Protein AF-A0A446D1U4-F1 (afdb_monomer_lite)

Foldseek 3Di:
DVVVVVVVVVVVCVVVVVVVPDDDLVDDLVCVVVVHPSNVVCCVVPNDDDVCVSVVVDDDPPDDDDDPPPPVVVVVVVVPPDDDDDDDDDDDDDDDDDDDDDDDDDD

InterPro domains:
  IPR014996 Transcriptional regulator AcaB [PF08900] (2-66)

Structure (mmCIF, N/CA/C/O backbone):
data_AF-A0A446D1U4-F1
#
_entry.id   AF-A0A446D1U4-F1
#
loop_
_atom_site.group_PDB
_atom_site.id
_atom_site.type_symbol
_atom_site.label_atom_id
_atom_site.label_alt_id
_atom_site.label_comp_id
_atom_site.label_asym_id
_atom_site.label_entity_id
_atom_site.label_seq_id
_atom_site.pdbx_PDB_ins_code
_atom_site.Cartn_x
_atom_site.Cartn_y
_atom_site.Cartn_z
_atom_site.occupancy
_atom_site.B_iso_or_equiv
_atom_site.auth_seq_id
_atom_site.auth_comp_id
_atom_site.auth_asym_id
_atom_site.auth_atom_id
_atom_site.pdbx_PDB_model_num
ATOM 1 N N . MET A 1 1 ? 19.659 -7.830 -31.996 1.00 64.88 1 MET A N 1
ATOM 2 C CA . MET A 1 1 ? 20.013 -7.095 -30.759 1.00 64.88 1 MET A CA 1
ATOM 3 C C . MET A 1 1 ? 18.808 -6.329 -30.201 1.00 64.88 1 MET A C 1
ATOM 5 O O . MET A 1 1 ? 18.511 -6.469 -29.024 1.00 64.88 1 MET A O 1
ATOM 9 N N . GLU A 1 2 ? 18.035 -5.641 -31.045 1.00 82.88 2 GLU A N 1
ATOM 10 C CA . GLU A 1 2 ? 16.855 -4.833 -30.668 1.00 82.88 2 GLU A CA 1
ATOM 11 C C . GLU A 1 2 ? 15.730 -5.591 -29.937 1.00 82.88 2 GLU A C 1
ATOM 13 O O . GLU A 1 2 ? 15.106 -5.043 -29.032 1.00 82.88 2 GLU A O 1
ATOM 18 N N . ARG A 1 3 ? 15.497 -6.874 -30.258 1.00 87.69 3 ARG A N 1
ATOM 19 C CA . ARG A 1 3 ? 14.463 -7.691 -29.589 1.00 87.69 3 ARG A CA 1
ATOM 20 C C . ARG A 1 3 ? 14.681 -7.802 -28.076 1.00 87.69 3 ARG A C 1
ATOM 22 O O . ARG A 1 3 ? 13.734 -7.670 -27.314 1.00 87.69 3 ARG A O 1
ATOM 29 N N . TRP A 1 4 ? 15.922 -8.017 -27.644 1.00 90.88 4 TRP A N 1
ATOM 30 C CA . TRP A 1 4 ? 16.2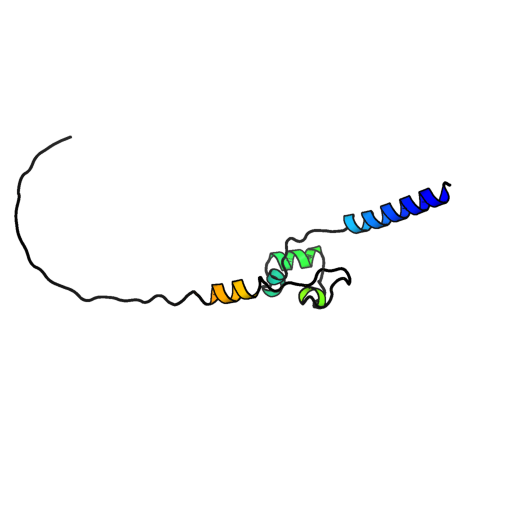62 -8.155 -26.223 1.00 90.88 4 TRP A CA 1
ATOM 31 C C . TRP A 1 4 ? 16.138 -6.823 -25.481 1.00 90.88 4 TRP A C 1
ATOM 33 O O . TRP A 1 4 ? 15.728 -6.796 -24.324 1.00 90.88 4 TRP A O 1
ATOM 43 N N . LEU A 1 5 ? 16.437 -5.718 -26.169 1.00 93.62 5 LEU A N 1
ATOM 44 C CA . LEU A 1 5 ? 16.290 -4.375 -25.622 1.00 93.62 5 LEU A CA 1
ATOM 45 C C . LEU A 1 5 ? 14.814 -4.029 -25.382 1.00 93.62 5 LEU A C 1
ATOM 47 O O . LEU A 1 5 ? 14.459 -3.547 -24.308 1.00 93.62 5 LEU A O 1
ATOM 51 N N . ASN A 1 6 ? 13.948 -4.333 -26.352 1.00 93.31 6 ASN A N 1
ATOM 52 C CA . ASN A 1 6 ? 12.509 -4.116 -26.217 1.00 93.31 6 ASN A CA 1
ATOM 53 C C . ASN A 1 6 ? 11.895 -4.982 -25.109 1.00 93.31 6 ASN A C 1
ATOM 55 O O . ASN A 1 6 ? 11.096 -4.472 -24.321 1.00 93.31 6 ASN A O 1
ATOM 59 N N . GLU A 1 7 ? 12.311 -6.247 -25.001 1.00 93.50 7 GLU A N 1
ATOM 60 C CA . GLU A 1 7 ? 11.849 -7.159 -23.949 1.00 93.50 7 GLU A CA 1
ATOM 61 C C . GLU A 1 7 ? 12.247 -6.656 -22.552 1.00 93.50 7 GLU A C 1
ATOM 63 O O . GLU A 1 7 ? 11.410 -6.544 -21.655 1.00 93.50 7 GLU A O 1
ATOM 68 N N . GLY A 1 8 ? 13.511 -6.252 -22.380 1.00 93.44 8 GLY A N 1
ATOM 69 C CA . GLY A 1 8 ? 13.996 -5.684 -21.122 1.00 93.44 8 GLY A CA 1
ATOM 70 C C . GLY A 1 8 ? 13.278 -4.383 -20.750 1.00 93.44 8 GLY A C 1
ATOM 71 O O . GLY A 1 8 ? 12.833 -4.212 -19.614 1.00 93.44 8 GLY A O 1
ATOM 72 N N . ALA A 1 9 ? 13.087 -3.480 -21.716 1.00 94.75 9 ALA A N 1
ATOM 73 C CA . ALA A 1 9 ? 12.360 -2.231 -21.497 1.00 94.75 9 ALA A CA 1
ATOM 74 C C . ALA A 1 9 ? 10.881 -2.465 -21.148 1.00 94.75 9 ALA A C 1
ATOM 76 O O . ALA A 1 9 ? 10.281 -1.662 -20.429 1.00 94.75 9 ALA A O 1
ATOM 77 N N . HIS A 1 10 ? 10.267 -3.529 -21.671 1.00 95.62 10 HIS A N 1
ATOM 78 C CA . HIS A 1 10 ? 8.906 -3.912 -21.309 1.00 95.62 10 HIS A CA 1
ATOM 79 C C . HIS A 1 10 ? 8.835 -4.428 -19.868 1.00 95.62 10 HIS A C 1
ATOM 81 O O . HIS A 1 10 ? 8.005 -3.940 -19.101 1.00 95.62 10 HIS A O 1
ATOM 87 N N . ALA A 1 11 ? 9.744 -5.325 -19.474 1.00 94.88 11 ALA A N 1
ATOM 88 C CA . ALA A 1 11 ? 9.812 -5.847 -18.109 1.00 94.88 11 ALA A CA 1
ATOM 89 C C . ALA A 1 11 ? 9.985 -4.725 -17.069 1.00 94.88 11 ALA A C 1
ATOM 91 O O . ALA A 1 11 ? 9.275 -4.697 -16.063 1.00 94.88 11 ALA A O 1
ATOM 92 N N . LEU A 1 12 ? 10.862 -3.752 -17.342 1.00 94.69 12 LEU A N 1
ATOM 93 C CA . LEU A 1 12 ? 11.060 -2.596 -16.465 1.00 94.69 12 LEU A CA 1
ATOM 94 C C . LEU A 1 12 ? 9.794 -1.743 -16.349 1.00 94.69 12 LEU A C 1
ATOM 96 O O . LEU A 1 12 ? 9.352 -1.450 -15.241 1.00 94.69 12 LEU A O 1
ATOM 100 N N . ARG A 1 13 ? 9.170 -1.376 -17.475 1.00 94.12 13 ARG A N 1
ATOM 101 C CA . ARG A 1 13 ? 7.928 -0.587 -17.450 1.00 94.12 13 ARG A CA 1
ATOM 102 C C . ARG A 1 13 ? 6.817 -1.316 -16.701 1.00 94.12 13 ARG A C 1
ATOM 104 O O . ARG A 1 13 ? 6.188 -0.702 -15.851 1.00 94.12 13 ARG A O 1
ATOM 111 N N . SER A 1 14 ? 6.632 -2.611 -16.956 1.00 94.00 14 SER A N 1
ATOM 112 C CA . SER A 1 14 ? 5.639 -3.445 -16.269 1.00 94.00 14 SER A CA 1
ATOM 113 C C . SER A 1 14 ? 5.842 -3.437 -14.749 1.00 94.00 14 SER A C 1
ATOM 115 O O . SER A 1 14 ? 4.905 -3.155 -13.999 1.00 94.00 14 SER A O 1
ATOM 117 N N . LEU A 1 15 ? 7.082 -3.643 -14.293 1.00 92.62 15 LEU A N 1
ATOM 118 C CA . LEU A 1 15 ? 7.422 -3.612 -12.872 1.00 92.62 15 LEU A CA 1
ATOM 119 C C . LEU A 1 15 ? 7.120 -2.246 -12.236 1.00 92.62 15 LEU A C 1
ATOM 121 O O . LEU A 1 15 ? 6.465 -2.174 -11.194 1.00 92.62 15 LEU A O 1
ATOM 125 N N . PHE A 1 16 ? 7.572 -1.156 -12.861 1.00 92.75 16 PHE A N 1
ATOM 126 C CA . PHE A 1 16 ? 7.379 0.190 -12.317 1.00 92.75 16 PHE A CA 1
ATOM 127 C C . PHE A 1 16 ? 5.922 0.654 -12.380 1.00 92.75 16 PHE A C 1
ATOM 129 O O . PHE A 1 16 ? 5.472 1.346 -11.467 1.00 92.75 16 PHE A O 1
ATOM 136 N N . SER A 1 17 ? 5.156 0.240 -13.391 1.00 93.25 17 SER A N 1
ATOM 137 C CA . SER A 1 17 ? 3.722 0.527 -13.466 1.00 93.25 17 SER A CA 1
ATOM 138 C C . SER A 1 17 ? 2.958 -0.062 -12.280 1.00 93.25 17 SER A C 1
ATOM 140 O O . SER A 1 17 ? 2.056 0.596 -11.765 1.00 93.25 17 SER A O 1
ATOM 142 N N . LEU A 1 18 ? 3.338 -1.250 -11.793 1.00 90.50 18 LEU A N 1
ATOM 143 C CA . LEU A 1 18 ? 2.714 -1.840 -10.606 1.00 90.50 18 LEU A CA 1
ATOM 144 C C . LEU A 1 18 ? 3.032 -1.035 -9.338 1.00 90.50 18 LEU A C 1
ATOM 146 O O . LEU A 1 18 ? 2.141 -0.743 -8.543 1.00 90.50 18 LEU A O 1
ATOM 150 N N . ALA A 1 19 ? 4.289 -0.623 -9.167 1.00 88.75 19 ALA A N 1
ATOM 151 C CA . ALA A 1 19 ? 4.701 0.172 -8.011 1.00 88.75 19 ALA A CA 1
ATOM 152 C C . ALA A 1 19 ? 4.011 1.551 -7.964 1.00 88.75 19 ALA A C 1
ATOM 154 O O . ALA A 1 19 ? 3.684 2.040 -6.885 1.00 88.75 19 ALA A O 1
ATOM 155 N N . GLN A 1 20 ? 3.734 2.163 -9.120 1.00 90.19 20 GLN A N 1
ATOM 156 C CA . GLN A 1 20 ? 3.064 3.470 -9.216 1.00 90.19 20 GLN A CA 1
ATOM 157 C C . GLN A 1 20 ? 1.601 3.455 -8.745 1.00 90.19 20 GLN A C 1
ATOM 159 O O . GLN A 1 20 ? 1.066 4.493 -8.335 1.00 90.19 20 GLN A O 1
ATOM 164 N N . GLN A 1 21 ? 0.948 2.293 -8.789 1.00 88.06 21 GLN A N 1
ATOM 165 C CA . GLN A 1 21 ? -0.426 2.124 -8.311 1.00 88.06 21 GLN A CA 1
ATOM 16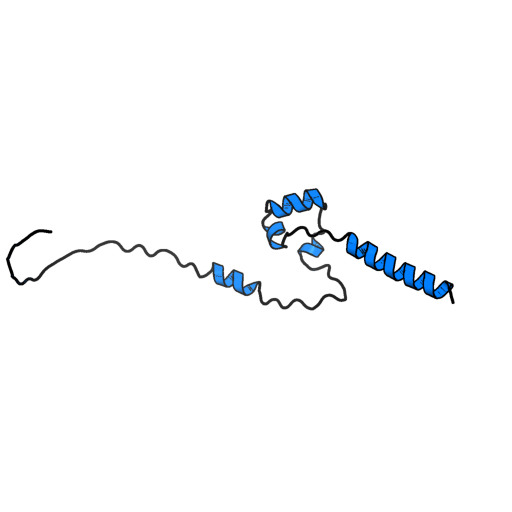6 C C . GLN A 1 21 ? -0.512 2.063 -6.785 1.00 88.06 21 GLN A C 1
ATOM 168 O O . GLN A 1 21 ? -1.602 2.215 -6.238 1.00 88.06 21 GLN A O 1
ATOM 173 N N . TYR A 1 22 ? 0.611 1.888 -6.083 1.00 88.88 22 TYR A N 1
ATOM 174 C CA . TYR A 1 22 ? 0.620 1.910 -4.628 1.00 88.88 22 TYR A CA 1
ATOM 175 C C . TYR A 1 22 ? 0.099 3.253 -4.104 1.00 88.88 22 TYR A C 1
ATOM 177 O O . TYR A 1 22 ? 0.522 4.329 -4.537 1.00 88.88 22 TYR A O 1
ATOM 185 N N . ARG A 1 23 ? -0.836 3.186 -3.157 1.00 87.62 23 ARG A N 1
ATOM 186 C CA . ARG A 1 23 ? -1.414 4.346 -2.480 1.00 87.62 23 ARG A CA 1
ATOM 187 C C . ARG A 1 23 ? -1.349 4.108 -0.982 1.00 87.62 23 ARG A C 1
ATOM 189 O O . ARG A 1 23 ? -1.889 3.132 -0.472 1.00 87.62 23 ARG A O 1
ATOM 196 N N . TYR A 1 24 ? -0.665 5.005 -0.285 1.00 88.81 24 TYR A N 1
ATOM 197 C CA . TYR A 1 24 ? -0.531 4.925 1.161 1.00 88.81 24 TYR A CA 1
ATOM 198 C C . TYR A 1 24 ? -1.822 5.390 1.845 1.00 88.81 24 TYR A C 1
ATOM 200 O O . TYR A 1 24 ? -2.284 6.502 1.595 1.00 88.81 24 TYR A O 1
ATOM 208 N N . SER A 1 25 ? -2.394 4.547 2.708 1.00 87.12 25 SER A N 1
ATOM 209 C CA . SER A 1 25 ? -3.614 4.857 3.466 1.00 87.12 25 SER A CA 1
ATOM 210 C C . SER A 1 25 ? -3.344 5.477 4.841 1.00 87.12 25 SER A C 1
ATOM 212 O O . SER A 1 25 ? -4.217 6.152 5.377 1.00 87.12 25 SER A O 1
ATOM 214 N N . GLY A 1 26 ? -2.155 5.267 5.420 1.00 89.44 26 GLY A N 1
ATOM 215 C CA . GLY A 1 26 ? -1.828 5.722 6.777 1.00 89.44 26 GLY A CA 1
ATOM 216 C C . GLY A 1 26 ? -2.490 4.930 7.906 1.00 89.44 26 GLY A C 1
ATOM 217 O O . GLY A 1 26 ? -2.331 5.300 9.064 1.00 89.44 26 GLY A O 1
ATOM 218 N N . CYS A 1 27 ? -3.220 3.857 7.594 1.00 90.56 27 CYS A N 1
ATOM 219 C CA . CYS A 1 27 ? -3.947 3.060 8.578 1.00 90.56 27 CYS A CA 1
ATOM 220 C C . CYS A 1 27 ? -3.108 1.884 9.074 1.00 90.56 27 CYS A C 1
ATOM 222 O O . CYS A 1 27 ? -2.432 1.208 8.295 1.00 90.56 27 CYS A O 1
ATOM 224 N N . THR A 1 28 ? -3.218 1.591 10.362 1.00 89.31 28 THR A N 1
ATOM 225 C CA . THR A 1 28 ? -2.662 0.389 10.980 1.00 89.31 28 THR A CA 1
ATOM 226 C C . THR A 1 28 ? -3.728 -0.692 11.127 1.00 89.31 28 THR A C 1
ATOM 228 O O . THR A 1 28 ? -4.928 -0.445 11.031 1.00 89.31 28 THR A O 1
ATOM 231 N N . ARG A 1 29 ? -3.292 -1.928 11.369 1.00 89.38 29 ARG A N 1
ATOM 232 C CA . ARG A 1 29 ? -4.183 -3.074 11.597 1.00 89.38 29 ARG A CA 1
ATOM 233 C C . ARG A 1 29 ? -5.070 -2.879 12.838 1.00 89.38 29 ARG A C 1
ATOM 235 O O . ARG A 1 29 ? -6.225 -3.295 12.827 1.00 89.38 29 ARG A O 1
ATOM 242 N N . ASP A 1 30 ? -4.560 -2.169 13.842 1.00 87.31 30 ASP A N 1
ATOM 243 C CA . ASP A 1 30 ? -5.300 -1.813 15.054 1.00 87.31 30 ASP A CA 1
ATOM 244 C C . ASP A 1 30 ? -6.404 -0.783 14.767 1.00 87.31 30 ASP A C 1
ATOM 246 O O . ASP A 1 30 ? -7.472 -0.851 15.369 1.00 87.31 30 ASP A O 1
ATOM 250 N N . ASP A 1 31 ? -6.214 0.111 13.789 1.00 89.44 31 ASP A N 1
ATOM 251 C CA . ASP A 1 31 ? -7.250 1.071 13.382 1.00 89.44 31 ASP A CA 1
ATOM 252 C C . ASP A 1 31 ? -8.480 0.382 12.780 1.00 89.44 31 ASP A C 1
ATOM 254 O O . ASP A 1 31 ? -9.609 0.840 12.986 1.00 89.44 31 ASP A O 1
ATOM 258 N N . PHE A 1 32 ? -8.274 -0.727 12.059 1.00 88.31 32 PHE A N 1
ATOM 259 C CA . PHE A 1 32 ? -9.362 -1.560 11.538 1.00 88.31 32 PHE A CA 1
ATOM 260 C C . PHE A 1 32 ? -10.060 -2.345 12.654 1.00 88.31 32 PHE A C 1
ATOM 262 O O . PHE A 1 32 ? -11.286 -2.452 12.635 1.00 88.31 32 PHE A O 1
ATOM 269 N N . ALA A 1 33 ? -9.317 -2.827 13.658 1.00 89.19 33 ALA A N 1
ATOM 270 C CA . ALA A 1 33 ? -9.897 -3.484 14.832 1.00 89.19 33 ALA A CA 1
ATOM 271 C C . ALA A 1 33 ? -10.726 -2.510 15.694 1.00 89.19 33 ALA A C 1
ATOM 273 O O . ALA A 1 33 ? -11.828 -2.847 16.127 1.00 89.19 33 ALA A O 1
ATOM 274 N N . ALA A 1 34 ? -10.232 -1.283 15.887 1.00 89.00 34 ALA A N 1
ATOM 275 C CA . ALA A 1 34 ? -10.892 -0.225 16.653 1.00 89.00 34 ALA A CA 1
ATOM 276 C C . ALA A 1 34 ? -12.005 0.512 15.877 1.00 89.00 34 ALA A C 1
ATOM 278 O O . ALA A 1 34 ? -12.740 1.304 16.464 1.00 89.00 34 ALA A O 1
ATOM 279 N N . LYS A 1 35 ? -12.159 0.249 14.569 1.00 89.12 35 LYS A N 1
ATOM 280 C CA . LYS A 1 35 ? -13.125 0.917 13.669 1.00 89.12 35 LYS A CA 1
ATOM 281 C C . LYS A 1 35 ? -12.975 2.445 13.663 1.00 89.12 35 LYS A C 1
ATOM 283 O O . LYS A 1 35 ? -13.955 3.194 13.646 1.00 89.12 35 LYS A O 1
ATOM 288 N N . ASN A 1 36 ? -11.726 2.906 13.640 1.00 91.19 36 ASN A N 1
ATOM 289 C CA . ASN A 1 36 ? -11.381 4.323 13.699 1.00 91.19 36 ASN A CA 1
ATOM 290 C C . ASN A 1 36 ? -11.851 5.099 12.452 1.00 91.19 36 ASN A C 1
ATOM 292 O O . ASN A 1 36 ? -12.103 4.538 11.382 1.00 91.19 36 ASN A O 1
ATOM 296 N N . ALA A 1 37 ? -11.919 6.432 12.563 1.00 91.06 37 ALA A N 1
ATOM 297 C CA . ALA A 1 37 ? -12.246 7.311 11.433 1.00 91.06 37 ALA A CA 1
ATOM 298 C C . ALA A 1 37 ? -11.282 7.127 10.244 1.00 91.06 37 ALA A C 1
ATOM 300 O O . ALA A 1 37 ? -11.725 7.122 9.098 1.00 91.06 37 ALA A O 1
ATOM 301 N N . ALA A 1 38 ? -9.994 6.891 10.518 1.00 88.31 38 ALA A N 1
ATOM 302 C CA . ALA A 1 38 ? -8.991 6.605 9.495 1.00 88.31 38 ALA A CA 1
ATOM 303 C C . ALA A 1 38 ? -9.298 5.315 8.712 1.00 88.31 38 ALA A C 1
ATOM 305 O O . ALA A 1 38 ? -9.208 5.310 7.487 1.00 88.31 38 ALA A O 1
ATOM 306 N N . ALA A 1 39 ? -9.726 4.249 9.399 1.00 90.75 39 ALA A N 1
ATOM 307 C CA . ALA A 1 39 ? -10.082 2.983 8.760 1.00 90.75 39 ALA A CA 1
ATOM 308 C C . ALA A 1 39 ? -11.307 3.133 7.846 1.00 90.75 39 ALA A C 1
ATOM 310 O O . ALA A 1 39 ? -11.295 2.646 6.719 1.00 90.75 39 ALA A O 1
ATOM 311 N N . ARG A 1 40 ? -12.331 3.879 8.284 1.00 89.75 40 ARG A N 1
ATOM 312 C CA . ARG A 1 40 ? -13.507 4.184 7.449 1.00 89.75 40 ARG A CA 1
ATOM 313 C C . ARG A 1 40 ? -13.133 4.981 6.198 1.00 89.75 40 ARG A C 1
ATOM 315 O O . ARG A 1 40 ? -13.506 4.590 5.099 1.00 89.75 40 ARG A O 1
ATOM 322 N N . ALA A 1 41 ? -12.320 6.026 6.348 1.00 90.81 41 ALA A N 1
ATOM 323 C CA . ALA A 1 41 ? -11.853 6.821 5.215 1.00 90.81 41 ALA A CA 1
ATOM 324 C C . ALA A 1 41 ? -11.006 6.003 4.220 1.00 90.81 41 ALA A C 1
ATOM 326 O O . ALA A 1 41 ? -11.017 6.279 3.022 1.00 90.81 41 ALA A O 1
ATOM 327 N N . ALA A 1 42 ? -10.258 5.001 4.693 1.00 90.69 42 ALA A N 1
ATOM 328 C CA . ALA A 1 42 ? -9.522 4.093 3.819 1.00 90.69 42 ALA A CA 1
ATOM 329 C C . ALA A 1 42 ? -10.438 3.105 3.090 1.00 90.69 42 ALA A C 1
ATOM 331 O O . ALA A 1 42 ? -10.216 2.869 1.906 1.00 90.69 42 ALA A O 1
ATOM 332 N N . LEU A 1 43 ? -11.475 2.582 3.753 1.00 90.62 43 LEU A N 1
ATOM 333 C CA . LEU A 1 43 ? -12.482 1.730 3.110 1.00 90.62 43 LEU A CA 1
ATOM 334 C C . LEU A 1 43 ? -13.215 2.477 1.989 1.00 90.62 43 LEU A C 1
ATOM 336 O O . LEU A 1 43 ? -13.389 1.934 0.904 1.00 90.62 43 LEU A O 1
ATOM 340 N N . GLU A 1 44 ? -13.571 3.744 2.208 1.00 90.50 44 GLU A N 1
ATOM 341 C CA . GLU A 1 44 ? -14.198 4.579 1.174 1.00 90.50 44 GLU A CA 1
ATOM 342 C C . GLU A 1 44 ? -13.269 4.831 -0.024 1.00 90.50 44 GLU A C 1
ATOM 344 O O . GLU A 1 44 ? -13.720 4.869 -1.167 1.00 90.50 44 GLU A O 1
ATOM 349 N N . LYS A 1 45 ? -11.963 4.998 0.220 1.00 89.94 45 LYS A N 1
ATOM 350 C CA . LYS A 1 45 ? -10.977 5.314 -0.828 1.00 89.94 45 LYS A CA 1
ATOM 351 C C . LYS A 1 45 ? -10.465 4.094 -1.591 1.00 89.94 45 LYS A C 1
ATOM 353 O O . LYS A 1 45 ? -10.128 4.224 -2.764 1.00 89.94 45 LYS A O 1
ATOM 358 N N . PHE A 1 46 ? -10.335 2.949 -0.925 1.00 88.56 46 PHE A N 1
ATOM 359 C CA . PHE A 1 46 ? -9.625 1.776 -1.449 1.00 88.56 46 PHE A CA 1
ATOM 360 C C . PHE A 1 46 ? -10.479 0.506 -1.496 1.00 88.56 46 PHE A C 1
ATOM 362 O O . PHE A 1 46 ? -10.034 -0.494 -2.057 1.00 88.56 46 PHE A O 1
ATOM 369 N N . GLY A 1 47 ? -11.696 0.543 -0.953 1.00 89.62 47 GLY A N 1
ATOM 370 C CA . GLY A 1 47 ? -12.576 -0.614 -0.850 1.00 89.62 47 GLY A CA 1
ATOM 371 C C . GLY A 1 47 ? -12.253 -1.512 0.344 1.00 89.62 47 GLY A C 1
ATOM 372 O O . GLY A 1 47 ? -11.466 -1.171 1.230 1.00 89.62 47 GLY A O 1
ATOM 373 N N . GLU A 1 48 ? -12.899 -2.675 0.371 1.00 88.06 48 GLU A N 1
ATOM 374 C CA . GLU A 1 48 ? -12.777 -3.640 1.462 1.00 88.06 48 GLU A CA 1
ATOM 375 C C . GLU A 1 48 ? -11.457 -4.413 1.400 1.00 88.06 48 GLU A C 1
ATOM 377 O O . GLU A 1 48 ? -11.042 -4.909 0.349 1.00 88.06 48 GLU A O 1
ATOM 382 N N . LEU A 1 49 ? -10.797 -4.542 2.554 1.00 86.19 49 LEU A N 1
ATOM 383 C CA . LEU A 1 49 ? -9.570 -5.317 2.682 1.00 86.19 49 LEU A CA 1
ATOM 384 C C . LEU A 1 49 ? -9.896 -6.747 3.147 1.00 86.19 49 LEU A C 1
ATOM 386 O O . LEU A 1 49 ? -10.588 -6.901 4.155 1.00 86.19 49 LEU A O 1
ATOM 390 N N . PRO A 1 50 ? -9.372 -7.795 2.482 1.00 90.31 50 PRO A N 1
ATOM 391 C CA . PRO A 1 50 ? -9.571 -9.173 2.9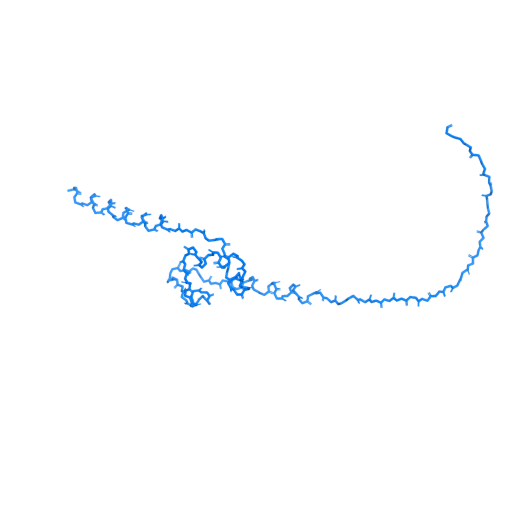10 1.00 90.31 50 PRO A CA 1
ATOM 392 C C . PRO A 1 50 ? -9.125 -9.417 4.356 1.00 90.31 50 PRO A C 1
ATOM 394 O O . PRO A 1 50 ? -8.021 -9.042 4.767 1.00 90.31 50 PRO A O 1
ATOM 397 N N . GLN A 1 51 ? -9.985 -10.095 5.114 1.00 87.81 51 GLN A N 1
ATOM 398 C CA . GLN A 1 51 ? -9.781 -10.353 6.538 1.00 87.81 51 GLN A CA 1
ATOM 399 C C . GLN A 1 51 ? -8.515 -11.182 6.815 1.00 87.81 51 GLN A C 1
ATOM 401 O O . GLN A 1 51 ? -7.814 -10.946 7.792 1.00 87.81 51 GLN A O 1
ATOM 406 N N . ASP A 1 52 ? -8.141 -12.088 5.916 1.00 88.44 52 ASP A N 1
ATOM 407 C CA . ASP A 1 52 ? -6.934 -12.909 6.038 1.00 88.44 52 ASP A CA 1
ATOM 408 C C . ASP A 1 52 ? -5.622 -12.102 5.947 1.00 88.44 52 ASP A C 1
ATOM 410 O O . ASP A 1 52 ? -4.595 -12.513 6.497 1.00 88.44 52 ASP A O 1
ATOM 414 N N . VAL A 1 53 ? -5.633 -10.935 5.297 1.00 88.56 53 VAL A N 1
ATOM 415 C CA . VAL A 1 53 ? -4.513 -9.977 5.290 1.00 88.56 53 VAL A CA 1
ATOM 416 C C . VAL A 1 53 ? -4.461 -9.193 6.605 1.00 88.56 53 VAL A C 1
ATOM 418 O O . VAL A 1 53 ? -3.372 -8.932 7.137 1.00 88.56 53 VAL A O 1
ATOM 421 N N . LEU A 1 54 ? -5.629 -8.842 7.151 1.00 87.69 54 LEU A N 1
ATOM 422 C CA . LEU A 1 54 ? -5.748 -8.213 8.467 1.00 87.69 54 LEU A CA 1
ATOM 423 C C . LEU A 1 54 ? -5.315 -9.169 9.581 1.00 87.69 54 LEU A C 1
ATOM 425 O O . LEU A 1 54 ? -4.608 -8.755 10.484 1.00 87.69 54 LEU A O 1
ATOM 429 N N . GLU A 1 55 ? -5.613 -10.457 9.484 1.00 87.06 55 GLU A N 1
ATOM 430 C CA . GLU A 1 55 ? -5.161 -11.467 10.453 1.00 87.06 55 GLU A CA 1
ATOM 431 C C . GLU A 1 55 ? -3.696 -11.872 10.245 1.00 87.06 55 GLU A C 1
ATOM 433 O O . GLU A 1 55 ? -3.065 -12.470 11.116 1.00 87.06 55 GLU A O 1
ATOM 438 N N . GLY A 1 56 ? -3.122 -11.519 9.092 1.00 84.81 56 GLY A N 1
ATOM 439 C CA . GLY A 1 56 ? -1.754 -11.871 8.733 1.00 84.81 56 GLY A CA 1
ATOM 440 C C . GLY A 1 56 ? -1.582 -13.335 8.321 1.00 84.81 56 GLY A C 1
ATOM 441 O O . GLY A 1 56 ? -0.449 -13.815 8.313 1.00 84.81 56 GLY A O 1
ATOM 442 N N . MET A 1 57 ? -2.666 -14.026 7.956 1.00 85.62 57 MET A N 1
ATOM 443 C CA . MET A 1 57 ? -2.636 -15.363 7.352 1.00 85.62 57 MET A CA 1
ATOM 444 C C . MET A 1 57 ? -2.152 -15.300 5.898 1.00 85.62 57 MET A C 1
ATOM 446 O O . MET A 1 57 ? -1.309 -16.094 5.481 1.00 85.62 57 MET A O 1
ATOM 450 N N . ARG A 1 58 ? -2.616 -14.305 5.127 1.00 87.75 58 ARG A N 1
ATOM 451 C CA . ARG A 1 58 ? -2.160 -14.075 3.749 1.00 87.75 58 ARG A CA 1
ATOM 452 C C . ARG A 1 58 ? -0.906 -13.200 3.751 1.00 87.75 58 ARG A C 1
ATOM 454 O O . ARG A 1 58 ? -0.976 -11.983 3.915 1.00 87.75 58 ARG A O 1
ATOM 461 N N . ARG A 1 59 ? 0.263 -13.820 3.563 1.00 88.12 59 ARG A N 1
ATOM 462 C CA . ARG A 1 59 ? 1.571 -13.142 3.485 1.00 88.12 59 ARG A CA 1
ATOM 463 C C . ARG A 1 59 ? 2.332 -13.587 2.241 1.00 88.12 59 ARG A C 1
ATOM 465 O O . ARG A 1 59 ? 2.199 -14.724 1.801 1.00 88.12 59 ARG A O 1
ATOM 472 N N . SER A 1 60 ? 3.146 -12.695 1.679 1.00 87.69 60 SER A N 1
ATOM 473 C CA . SER A 1 60 ? 4.040 -13.054 0.573 1.00 87.69 60 SER A CA 1
ATOM 474 C C . SER A 1 60 ? 5.001 -14.165 1.001 1.00 87.69 60 SER A C 1
ATOM 476 O O . SER A 1 60 ? 5.516 -14.142 2.119 1.00 87.69 60 SER A O 1
ATOM 478 N N . LYS A 1 61 ? 5.309 -15.086 0.083 1.00 89.88 61 LYS A N 1
ATOM 479 C CA . LYS A 1 61 ? 6.326 -16.134 0.279 1.00 89.88 61 LYS A CA 1
ATOM 480 C C . LYS A 1 61 ? 7.709 -15.560 0.618 1.00 89.88 61 LYS A C 1
ATOM 482 O O . LYS A 1 61 ? 8.511 -16.234 1.251 1.00 89.88 61 LYS A O 1
ATOM 487 N N . PHE A 1 62 ? 7.970 -14.321 0.209 1.00 87.94 62 PHE A N 1
ATOM 488 C CA . PHE A 1 62 ? 9.228 -13.613 0.451 1.00 87.94 62 PHE A CA 1
ATOM 489 C C . PHE A 1 62 ? 9.154 -12.639 1.638 1.00 87.94 62 PHE A C 1
ATOM 491 O O . PHE A 1 62 ? 10.085 -11.870 1.858 1.00 87.94 62 PHE A O 1
ATOM 498 N N . ALA A 1 63 ? 8.048 -12.622 2.392 1.00 87.12 63 ALA A N 1
ATOM 499 C CA . ALA A 1 63 ? 7.933 -11.762 3.563 1.00 87.12 63 ALA A CA 1
ATOM 500 C C . ALA A 1 63 ? 8.834 -12.276 4.705 1.00 87.12 63 ALA A C 1
ATOM 502 O O . ALA A 1 63 ? 8.869 -13.482 4.959 1.00 87.12 63 ALA A O 1
ATOM 503 N N . PRO A 1 64 ? 9.514 -11.386 5.450 1.00 87.44 64 PRO A N 1
ATOM 504 C CA . PRO A 1 64 ? 10.330 -11.792 6.592 1.00 87.44 64 PRO A CA 1
ATOM 505 C C . PRO A 1 64 ? 9.478 -12.445 7.701 1.00 87.44 64 PRO A C 1
ATOM 507 O O . PRO A 1 64 ? 8.282 -12.144 7.828 1.00 87.44 64 PRO A O 1
ATOM 510 N N . PRO A 1 65 ? 10.052 -13.323 8.542 1.00 84.81 65 PRO A N 1
ATOM 511 C CA . PRO A 1 65 ? 9.343 -13.889 9.689 1.00 84.81 65 PRO A CA 1
ATOM 512 C C . PRO A 1 65 ? 8.939 -12.786 10.682 1.00 84.81 65 PRO A C 1
ATOM 514 O O . PRO A 1 65 ? 9.679 -11.830 10.904 1.00 84.81 65 PRO A O 1
ATOM 517 N N . ILE A 1 66 ? 7.746 -12.896 11.279 1.00 79.31 66 ILE A N 1
ATOM 518 C CA . ILE A 1 66 ? 7.263 -11.899 12.249 1.00 79.31 66 ILE A CA 1
ATOM 519 C C . ILE A 1 66 ? 7.909 -12.185 13.602 1.00 79.31 66 ILE A C 1
ATOM 521 O O . ILE A 1 66 ? 7.541 -13.144 14.279 1.00 79.31 66 ILE A O 1
ATOM 525 N N . ALA A 1 67 ? 8.823 -11.317 14.029 1.00 75.81 67 ALA A N 1
ATOM 526 C CA . ALA A 1 67 ? 9.242 -11.264 15.421 1.00 75.81 67 ALA A CA 1
ATOM 527 C C . ALA A 1 67 ? 8.119 -10.612 16.245 1.00 75.81 67 ALA A C 1
ATOM 529 O O . ALA A 1 67 ? 7.927 -9.396 16.208 1.00 75.81 67 ALA A O 1
ATOM 530 N N . ARG A 1 68 ? 7.348 -11.413 16.988 1.00 65.81 68 ARG A N 1
ATOM 531 C CA . ARG A 1 68 ? 6.332 -10.912 17.930 1.00 65.81 68 ARG A CA 1
ATOM 532 C C . ARG A 1 68 ? 7.019 -10.329 19.172 1.00 65.81 68 ARG A C 1
ATOM 534 O O . ARG A 1 68 ? 7.012 -10.946 20.225 1.00 65.81 68 ARG A O 1
ATOM 541 N N . ARG A 1 69 ? 7.681 -9.176 19.038 1.00 63.28 69 ARG A N 1
ATOM 542 C CA . ARG A 1 69 ? 8.298 -8.468 20.177 1.00 63.28 69 ARG A CA 1
ATOM 543 C C . ARG A 1 69 ? 7.420 -7.330 20.715 1.00 63.28 69 ARG A C 1
ATOM 545 O O . ARG A 1 69 ? 7.521 -7.001 21.886 1.00 63.28 69 ARG A O 1
ATOM 552 N N . GLY A 1 70 ? 6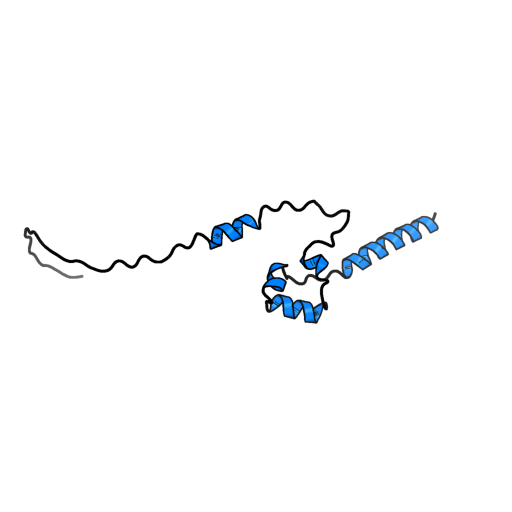.539 -6.761 19.888 1.00 57.28 70 GLY A N 1
ATOM 553 C CA . GLY A 1 70 ? 5.787 -5.544 20.229 1.00 57.28 70 GLY A CA 1
ATOM 554 C C . GLY A 1 70 ? 4.366 -5.732 20.774 1.00 57.28 70 GLY A C 1
ATOM 555 O O . GLY A 1 70 ? 3.839 -4.796 21.362 1.00 57.28 70 GLY A O 1
ATOM 556 N N . LEU A 1 71 ? 3.737 -6.905 20.611 1.00 56.59 71 LEU A N 1
ATOM 557 C CA . LEU A 1 71 ? 2.361 -7.113 21.098 1.00 56.59 71 LEU A CA 1
ATOM 558 C C . LEU A 1 71 ? 2.314 -7.325 22.623 1.00 56.59 71 LEU A C 1
ATOM 560 O O . LEU A 1 71 ? 1.402 -6.831 23.277 1.00 56.59 71 LEU A O 1
ATOM 564 N N . GLN A 1 72 ? 3.330 -7.977 23.200 1.00 52.28 72 GLN A N 1
ATOM 565 C CA . GLN A 1 72 ? 3.470 -8.134 24.653 1.00 52.28 72 GLN A CA 1
ATOM 566 C C . GLN A 1 72 ? 3.644 -6.785 25.375 1.00 52.28 72 GLN A C 1
ATOM 568 O O . GLN A 1 72 ? 2.952 -6.520 26.350 1.00 52.28 72 GLN A O 1
ATOM 573 N N . GLN A 1 73 ? 4.473 -5.873 24.850 1.00 52.28 73 GLN A N 1
ATOM 574 C CA . GLN A 1 73 ? 4.803 -4.619 25.548 1.00 52.28 73 GLN A CA 1
ATOM 575 C C . GLN A 1 73 ? 3.600 -3.686 25.789 1.00 52.28 73 GLN A C 1
ATOM 577 O O . GLN A 1 73 ? 3.592 -2.930 26.762 1.00 52.28 73 GLN A O 1
ATOM 582 N N . ARG A 1 74 ? 2.577 -3.726 24.923 1.00 54.53 74 ARG A N 1
ATOM 583 C CA . ARG A 1 74 ? 1.355 -2.922 25.095 1.00 54.53 74 ARG A CA 1
ATOM 584 C C . ARG A 1 74 ? 0.335 -3.592 26.023 1.00 54.53 74 ARG A C 1
ATOM 586 O O . ARG A 1 74 ? -0.354 -2.873 26.741 1.00 54.53 74 ARG A O 1
ATOM 593 N N . GLY A 1 75 ? 0.284 -4.926 26.063 1.00 48.75 75 GLY A N 1
ATOM 594 C CA . GLY A 1 75 ? -0.515 -5.668 27.047 1.00 48.75 75 GLY A CA 1
ATOM 595 C C . GLY A 1 75 ? -0.018 -5.454 28.480 1.00 48.75 75 GLY A C 1
ATOM 596 O O . GLY A 1 75 ? -0.822 -5.222 29.378 1.00 48.75 75 GLY A O 1
ATOM 597 N N . ASP A 1 76 ? 1.304 -5.410 28.665 1.00 47.69 76 ASP A N 1
ATOM 598 C CA . ASP A 1 76 ? 1.918 -5.196 29.981 1.00 47.69 76 ASP A CA 1
ATOM 599 C C . ASP A 1 76 ? 1.849 -3.727 30.450 1.00 47.69 76 ASP A C 1
ATOM 601 O O . ASP A 1 76 ? 1.724 -3.464 31.644 1.00 47.69 76 ASP A O 1
ATOM 605 N N . SER A 1 77 ? 1.856 -2.744 29.534 1.00 51.62 77 SER A N 1
ATOM 606 C CA . SER A 1 77 ? 1.724 -1.318 29.909 1.00 51.62 77 SER A CA 1
ATOM 607 C C . SER A 1 77 ? 0.309 -0.908 30.328 1.00 51.62 77 SER A C 1
ATOM 609 O O . SER A 1 77 ? 0.160 0.052 31.078 1.00 51.62 77 SER A O 1
ATOM 611 N N . ALA A 1 78 ? -0.735 -1.599 29.859 1.00 45.59 78 ALA A N 1
ATOM 612 C CA . ALA A 1 78 ? -2.114 -1.315 30.270 1.00 45.59 78 ALA A CA 1
ATOM 613 C C . ALA A 1 78 ? -2.461 -1.921 31.646 1.00 45.59 78 ALA A C 1
ATOM 615 O O . ALA A 1 78 ? -3.365 -1.430 32.317 1.00 45.59 78 ALA A O 1
ATOM 616 N N . ALA A 1 79 ? -1.728 -2.952 32.086 1.00 41.88 79 ALA A N 1
ATOM 617 C CA . ALA A 1 79 ? -1.933 -3.615 33.376 1.00 41.88 79 ALA A CA 1
ATOM 618 C C . ALA A 1 79 ? -1.224 -2.921 34.561 1.00 41.88 79 ALA A C 1
ATOM 620 O O . ALA A 1 79 ? -1.474 -3.275 35.709 1.00 41.88 79 ALA A O 1
ATOM 621 N N . ALA A 1 80 ? -0.365 -1.925 34.308 1.00 44.44 80 ALA A N 1
ATOM 622 C CA . ALA A 1 80 ? 0.397 -1.214 35.342 1.00 44.44 80 ALA A CA 1
ATOM 623 C C . ALA A 1 80 ? -0.292 0.054 35.895 1.00 44.44 80 ALA A C 1
ATOM 625 O O . ALA A 1 80 ? 0.319 0.798 36.660 1.00 44.44 80 ALA A O 1
ATOM 626 N N . ALA A 1 81 ? -1.556 0.316 35.543 1.00 47.78 81 ALA A N 1
ATOM 627 C CA . ALA A 1 81 ? -2.360 1.368 36.169 1.00 47.78 81 ALA A CA 1
ATOM 628 C C . ALA A 1 81 ? -3.176 0.784 37.340 1.00 47.78 81 ALA A C 1
ATOM 630 O O . ALA A 1 81 ? -4.360 0.481 37.206 1.00 47.78 81 ALA A O 1
ATOM 631 N N . ALA A 1 82 ? -2.517 0.587 38.484 1.00 41.44 82 ALA A N 1
ATOM 632 C CA . ALA A 1 82 ? -3.173 0.288 39.759 1.00 41.44 82 ALA A CA 1
ATOM 633 C C . ALA A 1 82 ? -3.886 1.552 40.323 1.00 41.44 82 ALA A C 1
ATOM 635 O O . ALA A 1 82 ? -3.514 2.668 39.954 1.00 41.44 82 ALA A O 1
ATOM 636 N N . PRO A 1 83 ? -4.936 1.398 41.158 1.00 44.75 83 PRO A N 1
ATOM 637 C CA . PRO A 1 83 ? -5.985 2.401 41.384 1.00 44.75 83 PRO A CA 1
ATOM 638 C C . PRO A 1 83 ? -5.568 3.534 42.345 1.00 44.75 83 PRO A C 1
ATOM 640 O O . PRO A 1 83 ? -4.584 3.390 43.068 1.00 44.75 83 PRO A O 1
ATOM 643 N N . PRO A 1 84 ? -6.320 4.656 42.400 1.00 47.12 84 PRO A N 1
ATOM 644 C CA . PRO A 1 84 ? -6.036 5.742 43.332 1.00 47.12 84 PRO A CA 1
ATOM 645 C C . PRO A 1 84 ? -6.406 5.325 44.760 1.00 47.12 84 PRO A C 1
ATOM 647 O O . PRO A 1 84 ? -7.583 5.157 45.085 1.00 47.12 84 PRO A O 1
ATOM 650 N N . THR A 1 85 ? -5.409 5.171 45.628 1.00 39.47 85 THR A N 1
ATOM 651 C CA . THR A 1 85 ? -5.628 5.039 47.071 1.00 39.47 85 THR A CA 1
ATOM 652 C C . THR A 1 85 ? -5.981 6.412 47.634 1.00 39.47 85 THR A C 1
ATOM 654 O O . THR A 1 85 ? -5.158 7.322 47.686 1.00 39.47 85 THR A O 1
ATOM 657 N N . ASN A 1 86 ? -7.249 6.562 47.998 1.00 49.56 86 ASN A N 1
ATOM 658 C CA . ASN A 1 86 ? -7.789 7.688 48.739 1.00 49.56 86 ASN A CA 1
ATOM 659 C C . ASN A 1 86 ? -7.520 7.451 50.234 1.00 49.56 86 ASN A C 1
ATOM 661 O O . ASN A 1 86 ? -8.108 6.533 50.802 1.00 49.56 86 ASN A O 1
ATOM 665 N N . GLU A 1 87 ? -6.670 8.257 50.870 1.00 39.34 87 GLU A N 1
ATOM 666 C CA . GLU A 1 87 ? -6.559 8.298 52.333 1.00 39.34 87 GLU A CA 1
ATOM 667 C C . GLU A 1 87 ? -6.836 9.718 52.827 1.00 39.34 87 GLU A C 1
ATOM 669 O O . GLU A 1 87 ? -6.075 10.654 52.583 1.00 39.34 87 GLU A O 1
ATOM 674 N N . GLY A 1 88 ? -7.978 9.866 53.499 1.00 36.28 88 GLY A N 1
ATOM 675 C CA . GLY A 1 88 ? -8.353 11.057 54.241 1.00 36.28 88 GLY A CA 1
ATOM 676 C C . GLY A 1 88 ? -8.120 10.876 55.742 1.00 36.28 88 GLY A C 1
ATOM 677 O O . GLY A 1 88 ? -8.521 9.865 56.309 1.00 36.28 88 GLY A O 1
ATOM 678 N N . THR A 1 89 ? -7.564 11.932 56.342 1.00 38.19 89 THR A N 1
ATOM 679 C CA . THR A 1 89 ? -7.842 12.469 57.691 1.00 38.19 89 THR A CA 1
ATOM 680 C C . THR A 1 89 ? -7.506 11.635 58.937 1.00 38.19 89 THR A C 1
ATOM 682 O O . THR A 1 89 ? -8.210 10.687 59.264 1.00 38.19 89 THR A O 1
ATOM 685 N N . ALA A 1 90 ? -6.587 12.161 59.762 1.00 34.03 90 ALA A N 1
ATOM 686 C CA . ALA A 1 90 ? -6.757 12.308 61.219 1.00 34.03 90 ALA A CA 1
ATOM 687 C C . ALA A 1 90 ? -5.756 13.349 61.779 1.00 34.03 90 ALA A C 1
ATOM 689 O O . ALA A 1 90 ? -4.642 13.466 61.279 1.00 34.03 90 ALA A O 1
ATOM 690 N N . ALA A 1 91 ? -6.189 14.130 62.769 1.00 34.06 91 ALA A N 1
ATOM 691 C CA . ALA A 1 91 ? -5.608 15.391 63.233 1.00 34.06 91 ALA A CA 1
ATOM 692 C C . ALA A 1 91 ? -4.804 15.313 64.558 1.00 34.06 91 ALA A C 1
ATOM 694 O O . ALA A 1 91 ? -5.077 14.435 65.372 1.00 34.06 91 ALA A O 1
ATOM 695 N N . ASP A 1 92 ? -3.945 16.341 64.743 1.00 34.88 92 ASP A N 1
ATOM 696 C CA . ASP A 1 92 ? -3.519 17.068 65.981 1.00 34.88 92 ASP A CA 1
ATOM 697 C C . ASP A 1 92 ? -2.688 16.358 67.095 1.00 34.88 92 ASP A C 1
ATOM 699 O O . ASP A 1 92 ? -2.720 15.130 67.167 1.00 34.88 92 ASP A O 1
ATOM 703 N N . PRO A 1 93 ? -2.029 17.060 68.070 1.00 49.28 93 PRO A N 1
ATOM 704 C CA . PRO A 1 93 ? -1.508 18.452 68.152 1.00 49.28 93 PRO A CA 1
ATOM 705 C C . PRO A 1 93 ? -0.049 18.625 68.687 1.00 49.28 93 PRO A C 1
ATOM 707 O O . PRO A 1 93 ? 0.535 17.731 69.286 1.00 49.28 93 PRO A O 1
ATOM 710 N N . ALA A 1 94 ? 0.454 19.865 68.536 1.00 34.12 94 ALA A N 1
ATOM 711 C CA . ALA A 1 94 ? 1.256 20.716 69.451 1.00 34.12 94 ALA A CA 1
ATOM 712 C C . ALA A 1 94 ? 2.518 20.217 70.208 1.00 34.12 94 ALA A C 1
ATOM 714 O O . ALA A 1 94 ? 2.430 19.357 71.069 1.00 34.12 94 ALA A O 1
ATOM 715 N N . GLU A 1 95 ? 3.629 20.972 70.091 1.00 36.09 95 GLU A N 1
ATOM 716 C CA . GLU A 1 95 ? 4.227 21.707 71.231 1.00 36.09 95 GLU A CA 1
ATOM 717 C C . GLU A 1 95 ? 5.183 22.832 70.767 1.00 36.09 95 GLU A C 1
ATOM 719 O O . GLU A 1 95 ? 5.711 22.820 69.657 1.00 36.09 95 GLU A O 1
ATOM 724 N N . ALA A 1 96 ? 5.344 23.847 71.618 1.00 38.72 96 ALA A N 1
ATOM 725 C CA . ALA A 1 96 ? 5.751 25.214 71.310 1.00 38.72 96 ALA A CA 1
ATOM 726 C C . ALA A 1 96 ? 7.144 25.614 71.840 1.00 38.72 96 ALA A C 1
ATOM 728 O O . ALA A 1 96 ? 7.580 25.135 72.883 1.00 38.72 96 ALA A O 1
ATOM 729 N N . LYS A 1 97 ? 7.765 26.619 71.200 1.00 37.31 97 LYS A N 1
ATOM 730 C CA . LYS A 1 97 ? 8.422 27.800 71.827 1.00 37.31 97 LYS A CA 1
ATOM 731 C C . LYS A 1 97 ? 8.871 28.766 70.711 1.00 37.31 97 LYS A C 1
ATOM 733 O O . LYS A 1 97 ? 9.568 28.342 69.803 1.00 37.31 97 LYS A O 1
ATOM 738 N N . SER A 1 98 ? 8.314 29.983 70.618 1.00 35.00 98 SER A N 1
ATOM 739 C CA . SER A 1 98 ? 8.740 31.226 71.314 1.00 35.00 98 SER A CA 1
ATOM 740 C C . SER A 1 98 ? 10.113 31.701 70.813 1.00 35.00 98 SER A C 1
ATOM 742 O O . SER A 1 98 ? 11.055 30.930 70.893 1.00 35.00 98 SER A O 1
ATOM 744 N N . THR A 1 99 ? 10.389 32.920 70.345 1.00 29.48 99 THR A N 1
ATOM 745 C CA . THR A 1 99 ? 9.732 34.247 70.314 1.00 29.48 99 THR A CA 1
ATOM 746 C C . THR A 1 99 ? 10.720 35.171 69.580 1.00 29.48 99 THR A C 1
ATOM 748 O O . THR A 1 99 ? 11.923 34.983 69.750 1.00 29.48 99 THR A O 1
ATOM 751 N N . GLY A 1 100 ? 10.263 36.196 68.857 1.00 34.47 100 GLY A N 1
ATOM 752 C CA . GLY A 1 100 ? 11.158 37.229 68.317 1.00 34.47 100 GLY A CA 1
ATOM 753 C C . GLY A 1 100 ? 10.436 38.262 67.456 1.00 34.47 100 GLY A C 1
ATOM 754 O O . GLY A 1 100 ? 10.274 38.062 66.261 1.00 34.47 100 GLY A O 1
ATOM 755 N N . THR A 1 101 ? 9.976 39.322 68.109 1.00 31.00 101 THR A N 1
ATOM 756 C CA . THR A 1 101 ? 9.255 40.503 67.605 1.00 31.00 101 THR A CA 1
ATOM 757 C C . THR A 1 101 ? 10.177 41.510 66.892 1.00 31.00 101 THR A C 1
ATOM 759 O O . THR A 1 101 ? 11.337 41.628 67.280 1.00 31.00 101 THR A O 1
ATOM 762 N N . GLY A 1 102 ? 9.621 42.293 65.954 1.00 37.09 102 GLY A N 1
ATOM 763 C CA . GLY A 1 102 ? 10.159 43.561 65.412 1.00 37.09 102 GLY A CA 1
ATOM 764 C C . GLY A 1 102 ? 10.123 43.562 63.877 1.00 37.09 102 GLY A C 1
ATOM 765 O O . GLY A 1 102 ? 10.829 42.764 63.275 1.00 37.09 102 GLY A O 1
ATOM 766 N N . GLU A 1 103 ? 9.129 44.154 63.208 1.00 37.38 103 GLU A N 1
ATOM 767 C CA . GLU A 1 103 ? 8.946 45.590 62.878 1.00 37.38 103 GLU A CA 1
ATOM 768 C C . GLU A 1 103 ? 9.995 46.166 61.902 1.00 37.38 103 GLU A C 1
ATOM 770 O O . GLU A 1 103 ? 11.175 45.841 61.987 1.00 37.38 103 GLU A O 1
ATOM 775 N N . ASP A 1 104 ? 9.490 47.036 61.014 1.00 42.09 104 ASP A N 1
ATOM 776 C CA . ASP A 1 104 ? 10.146 47.896 60.010 1.00 42.09 104 ASP A CA 1
ATOM 777 C C . ASP A 1 104 ? 10.578 47.271 58.667 1.00 42.09 104 ASP A C 1
ATOM 779 O O . ASP A 1 104 ? 11.018 46.132 58.591 1.00 42.09 104 ASP A O 1
ATOM 783 N N . GLU A 1 105 ? 10.558 47.949 57.517 1.00 38.94 105 GLU A N 1
ATOM 784 C CA . GLU A 1 105 ? 9.937 49.185 57.023 1.00 38.94 105 GLU A CA 1
ATOM 785 C C . GLU A 1 105 ? 10.346 49.286 55.528 1.00 38.94 105 GLU A C 1
ATOM 787 O O . GL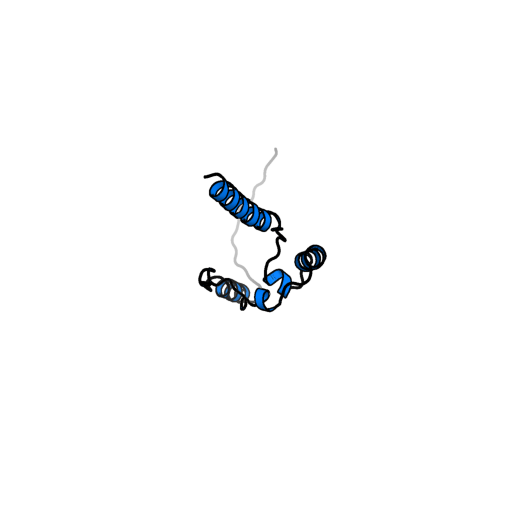U A 1 105 ? 11.483 48.980 55.188 1.00 38.94 105 GLU A O 1
ATOM 792 N N . GLN A 1 106 ? 9.403 49.698 54.672 1.00 40.03 106 GLN A N 1
ATOM 793 C CA . GLN A 1 106 ? 9.514 50.379 53.363 1.00 40.03 106 GLN A CA 1
ATOM 794 C C . GLN A 1 106 ? 10.411 49.873 52.204 1.00 40.03 106 GLN A C 1
ATOM 796 O O . GLN A 1 106 ? 11.516 49.355 52.333 1.00 40.03 106 GLN A O 1
ATOM 801 N N . ALA A 1 107 ? 9.830 50.097 51.022 1.00 38.59 107 ALA A N 1
ATOM 802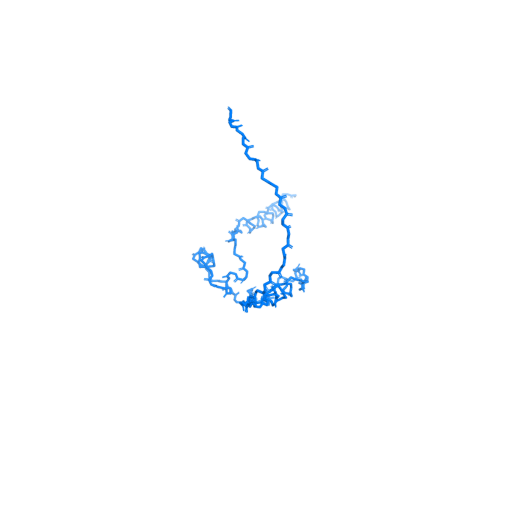 C CA . ALA A 1 107 ? 10.425 50.092 49.692 1.00 38.59 107 ALA A CA 1
ATOM 803 C C . ALA A 1 107 ? 11.212 51.382 49.406 1.00 38.59 107 ALA A C 1
ATOM 805 O O . ALA A 1 107 ? 10.928 52.403 50.072 1.00 38.59 107 ALA A O 1
#

Sequence (107 aa):
MERWLNEGAHALRSLFSLAQQYRYSGCTRDDFAAKNAAARAALEKFGELPQDVLEGMRRSKFAPPIARRGLQQRGDSAAAAAPPTNEGTAADPAEAKSTGTGEDEQA

Radius of gyration: 33.49 Å; chains: 1; bounding box: 34×66×103 Å

Organism: NCBI:txid2069367

Secondary structure (DSSP, 8-state):
-HHHHHHHHHHHHHHHHHHHT-------HHHHHTT-HHHHHHHHHH-PPPHHHHTT-S--TTPPP----HHHHHHHHHTT---------------------------

pLDDT: mean 71.86, std 23.02, range [29.48, 95.62]